Protein AF-Q0JN82-F1 (afdb_monomer_lite)

Organism: Oryza sativa subsp. japonica (NCBI:txid39947)

pLDDT: mean 90.37, std 8.45, range [49.41, 96.94]

Radius of gyration: 13.72 Å; chains: 1; bounding box: 28×33×34 Å

Structure (mmCIF, N/CA/C/O backbone):
data_AF-Q0JN82-F1
#
_entry.id   AF-Q0JN82-F1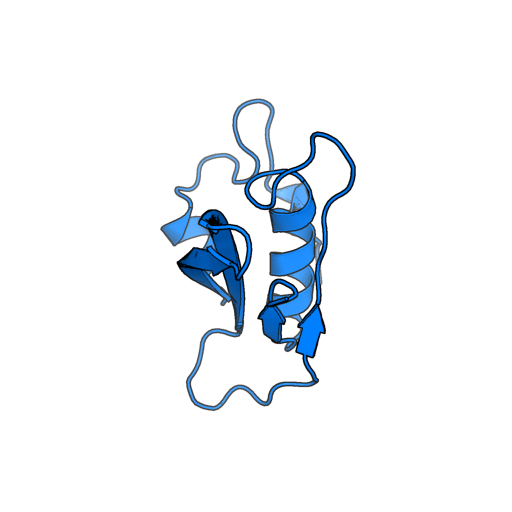
#
loop_
_atom_site.group_PDB
_atom_site.id
_atom_site.type_symbol
_atom_site.label_atom_id
_atom_site.label_alt_id
_atom_site.label_comp_id
_atom_site.label_asym_id
_atom_site.label_entity_id
_atom_site.label_seq_id
_atom_site.pdbx_PDB_ins_code
_atom_site.Cartn_x
_atom_site.Cartn_y
_atom_site.Cartn_z
_atom_site.occupancy
_atom_site.B_iso_or_equiv
_atom_site.auth_seq_id
_atom_site.auth_comp_id
_atom_site.auth_asym_id
_atom_site.auth_atom_id
_atom_site.pdbx_PDB_model_num
ATOM 1 N N . MET A 1 1 ? -20.587 8.603 5.479 1.00 77.31 1 MET A N 1
ATOM 2 C CA . MET A 1 1 ? -19.218 8.542 6.036 1.00 77.31 1 MET A CA 1
ATOM 3 C C . MET A 1 1 ? -18.366 9.568 5.303 1.00 77.31 1 MET A C 1
ATOM 5 O O . MET A 1 1 ? -18.428 9.584 4.082 1.00 77.31 1 MET A O 1
ATOM 9 N N . ALA A 1 2 ? -17.650 10.451 6.007 1.00 90.38 2 ALA A N 1
ATOM 10 C CA . ALA A 1 2 ? -16.875 11.511 5.354 1.00 90.38 2 ALA A CA 1
ATOM 11 C C . ALA A 1 2 ? -15.768 10.932 4.453 1.00 90.38 2 ALA A C 1
ATOM 13 O O . ALA A 1 2 ? -15.150 9.920 4.803 1.00 90.38 2 ALA A O 1
ATOM 14 N N . HIS A 1 3 ? -15.554 11.559 3.293 1.00 93.81 3 HIS A N 1
ATOM 15 C CA . HIS A 1 3 ? -14.476 11.191 2.379 1.00 93.81 3 HIS A CA 1
ATOM 16 C C . HIS A 1 3 ? -13.113 11.584 2.989 1.00 93.81 3 HIS A C 1
ATOM 18 O O . HIS A 1 3 ? -13.018 12.682 3.541 1.00 93.81 3 HIS A O 1
ATOM 24 N N . PRO A 1 4 ? -12.059 10.749 2.872 1.00 95.31 4 PRO A N 1
ATOM 25 C CA . PRO A 1 4 ? -10.750 11.005 3.494 1.00 95.31 4 PRO A CA 1
ATOM 26 C C . PRO A 1 4 ? -10.064 12.313 3.070 1.00 95.31 4 PRO A C 1
ATOM 28 O O . PRO A 1 4 ? -9.234 12.839 3.797 1.00 95.31 4 PRO A O 1
ATOM 31 N N . VAL A 1 5 ? -10.454 12.887 1.925 1.00 93.94 5 VAL A N 1
ATOM 32 C CA . VAL A 1 5 ? -9.967 14.204 1.455 1.00 93.94 5 VAL A CA 1
ATOM 33 C C . VAL A 1 5 ? -10.177 15.337 2.461 1.00 93.94 5 VAL A C 1
ATOM 35 O O . VAL A 1 5 ? -9.454 16.321 2.413 1.00 93.94 5 VAL A O 1
ATOM 38 N N . ALA A 1 6 ? -11.128 15.201 3.391 1.00 94.00 6 ALA A N 1
ATOM 39 C CA . ALA A 1 6 ? -11.340 16.183 4.452 1.00 94.00 6 ALA A CA 1
ATOM 40 C C . ALA A 1 6 ? -10.154 16.300 5.433 1.00 94.00 6 ALA A C 1
ATOM 42 O O . ALA A 1 6 ? -10.098 17.262 6.192 1.00 94.00 6 ALA A O 1
ATOM 43 N N . GLU A 1 7 ? -9.238 15.328 5.441 1.00 93.94 7 GLU A N 1
ATOM 44 C CA . GLU A 1 7 ? -8.032 15.325 6.279 1.00 93.94 7 GLU A CA 1
ATOM 45 C C . GLU A 1 7 ? -6.785 15.811 5.527 1.00 93.94 7 GLU A C 1
ATOM 47 O O . GLU A 1 7 ? -5.735 15.973 6.146 1.00 93.94 7 GLU A O 1
ATOM 52 N N . ALA A 1 8 ? -6.892 16.052 4.216 1.00 94.06 8 ALA A N 1
ATOM 53 C CA . ALA A 1 8 ? -5.798 16.583 3.417 1.00 94.06 8 ALA A CA 1
ATOM 54 C C . ALA A 1 8 ? -5.535 18.060 3.745 1.00 94.06 8 ALA A C 1
ATOM 56 O O . ALA A 1 8 ? -6.456 18.825 4.041 1.00 94.06 8 ALA A O 1
ATOM 57 N N . ASP A 1 9 ? -4.273 18.464 3.640 1.00 94.31 9 ASP A N 1
ATOM 58 C CA . ASP A 1 9 ? -3.835 19.854 3.752 1.00 94.31 9 ASP A CA 1
ATOM 59 C C . ASP A 1 9 ? -2.943 20.240 2.560 1.00 94.31 9 ASP A C 1
ATOM 61 O O . ASP A 1 9 ? -2.793 19.484 1.598 1.00 94.31 9 ASP A O 1
ATOM 65 N N . GLU A 1 10 ? -2.360 21.438 2.588 1.00 93.19 10 GLU A N 1
ATOM 66 C CA . GLU A 1 10 ? -1.510 21.937 1.506 1.00 93.19 10 GLU A CA 1
ATOM 67 C C . GLU A 1 10 ? -0.193 21.163 1.324 1.00 93.19 10 GLU A C 1
ATOM 69 O O . GLU A 1 10 ? 0.510 21.372 0.334 1.00 93.19 10 GLU A O 1
ATOM 74 N N . LYS A 1 11 ? 0.167 20.289 2.272 1.00 92.56 11 LYS A N 1
ATOM 75 C CA . LYS A 1 11 ? 1.440 19.556 2.291 1.00 92.56 11 LYS A CA 1
ATOM 76 C C . LYS A 1 11 ? 1.267 18.072 2.018 1.00 92.56 11 LYS A C 1
ATOM 78 O O . LYS A 1 11 ? 2.205 17.442 1.532 1.00 92.56 11 LYS A O 1
ATOM 83 N N . SER A 1 12 ? 0.119 17.501 2.371 1.00 93.25 12 SER A N 1
ATOM 84 C CA . SER A 1 12 ? -0.069 16.056 2.384 1.00 93.25 12 SER A CA 1
ATOM 85 C C . SER A 1 12 ? -1.528 15.654 2.150 1.00 93.25 12 SER A C 1
ATOM 87 O O . SER A 1 12 ? -2.430 16.208 2.785 1.00 93.25 12 SER A O 1
ATOM 89 N N . PRO A 1 13 ? -1.789 14.604 1.340 1.00 92.94 13 PRO A N 1
ATOM 90 C CA . PRO A 1 13 ? -3.122 14.007 1.239 1.00 92.94 13 PRO A CA 1
ATOM 91 C C . PRO A 1 13 ? -3.596 13.377 2.562 1.00 92.94 13 PRO A C 1
ATOM 93 O O . PRO A 1 13 ? -4.782 13.097 2.711 1.00 92.94 13 PRO A O 1
ATOM 96 N N . PHE A 1 14 ? -2.683 13.158 3.513 1.00 95.19 14 PHE A N 1
ATOM 97 C CA . PHE A 1 14 ? -2.950 12.604 4.843 1.00 95.19 14 PHE A CA 1
ATOM 98 C C . PHE A 1 14 ? -2.947 13.669 5.950 1.00 95.19 14 PHE A C 1
ATOM 100 O O . PHE A 1 14 ? -3.002 13.339 7.139 1.00 95.19 14 PHE A O 1
ATOM 107 N N . GLY A 1 15 ? -2.792 14.941 5.575 1.00 94.88 15 GLY A N 1
ATOM 108 C CA . GLY A 1 15 ? -2.559 16.031 6.509 1.00 94.88 15 GLY A CA 1
ATOM 109 C C . GLY A 1 15 ? -1.312 15.781 7.357 1.00 94.88 15 GLY A C 1
ATOM 110 O O . GLY A 1 15 ? -0.223 15.510 6.848 1.00 94.88 15 GLY A O 1
ATOM 111 N N . ARG A 1 16 ? -1.478 15.809 8.681 1.00 95.75 16 ARG A N 1
ATOM 112 C CA . ARG A 1 16 ? -0.378 15.633 9.648 1.00 95.75 16 ARG A CA 1
ATOM 113 C C . ARG A 1 16 ? -0.049 14.179 9.994 1.00 95.75 16 ARG A C 1
ATOM 115 O O . ARG A 1 16 ? 0.862 13.962 10.787 1.00 95.75 16 ARG A O 1
ATOM 122 N N . LEU A 1 17 ? -0.798 13.211 9.469 1.00 96.00 17 LEU A N 1
ATOM 123 C CA . LEU A 1 17 ? -0.585 11.794 9.756 1.00 96.00 17 LEU A CA 1
ATOM 124 C C . LEU A 1 17 ? 0.469 11.197 8.824 1.00 96.00 17 LEU A C 1
ATOM 126 O O . LEU A 1 17 ? 0.572 11.561 7.650 1.00 96.00 17 LEU A O 1
ATOM 130 N N . THR A 1 18 ? 1.212 10.217 9.327 1.00 95.31 18 THR A N 1
ATOM 131 C CA . THR A 1 18 ? 1.936 9.282 8.464 1.00 95.31 18 THR A CA 1
ATOM 132 C C . THR A 1 18 ? 0.945 8.427 7.669 1.00 95.31 18 THR A C 1
ATOM 134 O O . THR A 1 18 ? -0.220 8.279 8.044 1.00 95.31 18 THR A O 1
ATOM 137 N N . ALA A 1 19 ? 1.398 7.819 6.570 1.00 93.81 19 ALA A N 1
ATOM 138 C CA . ALA A 1 19 ? 0.545 6.936 5.774 1.00 93.81 19 ALA A CA 1
ATOM 139 C C . ALA A 1 19 ? -0.024 5.771 6.610 1.00 93.81 19 ALA A C 1
ATOM 141 O O . ALA A 1 19 ? -1.195 5.428 6.473 1.00 93.81 19 ALA A O 1
ATOM 142 N N . GLU A 1 20 ? 0.787 5.189 7.499 1.00 95.12 20 GLU A N 1
ATOM 143 C CA . GLU A 1 20 ? 0.366 4.105 8.392 1.00 95.12 20 GLU A CA 1
ATOM 144 C C . GLU A 1 20 ? -0.733 4.561 9.360 1.00 95.12 20 GLU A C 1
ATOM 146 O O . GLU A 1 20 ? -1.789 3.931 9.424 1.00 95.12 20 GLU A O 1
ATOM 151 N N . GLU A 1 21 ? -0.535 5.693 10.043 1.00 96.88 21 GLU A N 1
ATOM 152 C CA . GLU A 1 21 ? -1.540 6.268 10.946 1.00 96.88 21 GLU A CA 1
ATOM 153 C C . GLU A 1 21 ? -2.833 6.625 10.206 1.00 96.88 21 GLU A C 1
ATOM 155 O O . GLU A 1 21 ? -3.928 6.387 10.716 1.00 96.88 21 GLU A O 1
ATOM 160 N N . PHE A 1 22 ? -2.719 7.162 8.991 1.00 96.94 22 PHE A N 1
ATOM 161 C CA . PHE A 1 22 ? -3.858 7.509 8.150 1.00 96.94 22 PHE A CA 1
ATOM 162 C C . PHE A 1 22 ? -4.683 6.274 7.770 1.00 96.94 22 PHE A C 1
ATOM 164 O O . PHE A 1 22 ? -5.900 6.242 7.966 1.00 96.94 22 PHE A O 1
ATOM 171 N N . TYR A 1 23 ? -4.033 5.220 7.272 1.00 96.19 23 TYR A N 1
ATOM 172 C CA . TYR A 1 23 ? -4.717 3.977 6.918 1.00 96.19 23 TYR A CA 1
ATOM 173 C C . TYR A 1 23 ? -5.338 3.297 8.144 1.00 96.19 23 TYR A C 1
ATOM 175 O O . TYR A 1 23 ? -6.506 2.902 8.090 1.00 96.19 23 TYR A O 1
ATOM 183 N N . ALA A 1 24 ? -4.617 3.250 9.269 1.00 96.00 24 ALA A N 1
ATOM 184 C CA . ALA A 1 24 ? -5.125 2.711 10.527 1.00 96.00 24 ALA A CA 1
ATOM 185 C C . ALA A 1 24 ? -6.355 3.487 11.029 1.00 96.00 24 ALA A C 1
ATOM 187 O O . ALA A 1 24 ? -7.371 2.874 11.362 1.00 96.00 24 ALA A O 1
ATOM 188 N N . ARG A 1 25 ? -6.322 4.829 11.002 1.00 95.69 25 ARG A N 1
ATOM 189 C CA . ARG A 1 25 ? -7.469 5.690 11.353 1.00 95.69 25 ARG A CA 1
ATOM 190 C C . ARG A 1 25 ? -8.694 5.396 10.488 1.00 95.69 25 ARG A C 1
ATOM 192 O O . ARG A 1 25 ? -9.826 5.463 10.969 1.00 95.69 25 ARG A O 1
ATOM 199 N N . HIS A 1 26 ? -8.485 5.085 9.214 1.00 95.62 26 HIS A N 1
ATOM 200 C CA . HIS A 1 26 ? -9.560 4.747 8.291 1.00 95.62 26 HIS A CA 1
ATOM 201 C C . HIS A 1 26 ? -9.985 3.278 8.334 1.00 95.62 26 HIS A C 1
ATOM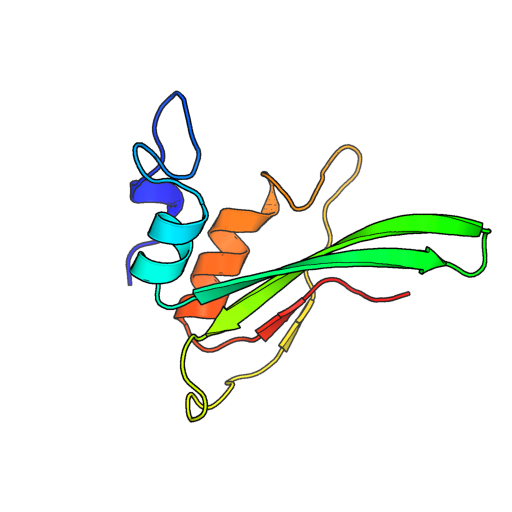 203 O O . HIS A 1 26 ? -10.900 2.922 7.599 1.00 95.62 26 HIS A O 1
ATOM 209 N N . GLY A 1 27 ? -9.385 2.442 9.187 1.00 95.31 27 GLY A N 1
ATOM 210 C CA . GLY A 1 27 ? -9.688 1.013 9.225 1.00 95.31 27 GLY A CA 1
ATOM 211 C C . GLY A 1 27 ? -9.382 0.340 7.888 1.00 95.31 27 GLY A C 1
ATOM 212 O O . GLY A 1 27 ? -10.160 -0.486 7.420 1.00 95.31 27 GLY A O 1
ATOM 213 N N . VAL A 1 28 ? -8.286 0.738 7.243 1.00 95.56 28 VAL A N 1
ATOM 214 C CA . VAL A 1 28 ? -7.847 0.225 5.944 1.00 95.56 28 VAL A CA 1
ATOM 215 C C . VAL A 1 28 ? -6.439 -0.335 6.082 1.00 95.56 28 VAL A C 1
ATOM 217 O O . VAL A 1 28 ? -5.583 0.257 6.729 1.00 95.56 28 VAL A O 1
ATOM 220 N N . VAL A 1 29 ? -6.176 -1.465 5.433 1.00 95.19 29 VAL A N 1
ATOM 221 C CA . VAL A 1 29 ? -4.824 -1.993 5.246 1.00 95.19 29 VAL A CA 1
ATOM 222 C C . VAL A 1 29 ? -4.385 -1.680 3.824 1.00 95.19 29 VAL A C 1
ATOM 224 O O . VAL A 1 29 ? -5.006 -2.123 2.853 1.00 95.19 29 VAL A O 1
ATOM 227 N N . ASN A 1 30 ? -3.300 -0.918 3.698 1.00 94.62 30 ASN A N 1
ATOM 228 C CA . ASN A 1 30 ? -2.636 -0.680 2.425 1.00 94.62 30 ASN A CA 1
ATOM 229 C C . ASN A 1 30 ? -1.456 -1.635 2.248 1.00 94.62 30 ASN A C 1
ATOM 231 O O . ASN A 1 30 ? -0.762 -1.985 3.197 1.00 94.62 30 ASN A O 1
ATOM 235 N N . SER A 1 31 ? -1.206 -2.045 1.011 1.00 94.06 31 SER A N 1
ATOM 236 C CA . SER A 1 31 ? 0.062 -2.677 0.646 1.00 94.06 31 SER A CA 1
ATOM 237 C C . SER A 1 31 ? 0.405 -2.359 -0.796 1.00 94.06 31 SER A C 1
ATOM 239 O O . SER A 1 31 ? -0.482 -2.156 -1.628 1.00 94.06 31 SER A O 1
ATOM 241 N N . SER A 1 32 ? 1.699 -2.328 -1.086 1.00 92.44 32 SER A N 1
ATOM 242 C CA . SER A 1 32 ? 2.229 -2.176 -2.430 1.00 92.44 32 SER A CA 1
ATOM 243 C C . SER A 1 32 ? 2.970 -3.434 -2.864 1.00 92.44 32 SER A C 1
ATOM 245 O O . SER A 1 32 ? 3.403 -4.252 -2.054 1.00 92.44 32 SER A O 1
ATOM 247 N N . SER A 1 33 ? 3.077 -3.620 -4.170 1.00 92.94 33 SER A N 1
ATOM 248 C CA . SER A 1 33 ? 3.865 -4.687 -4.772 1.00 92.94 33 SER A CA 1
ATOM 249 C C . SER A 1 33 ? 4.313 -4.258 -6.158 1.00 92.94 33 SER A C 1
ATOM 251 O O . SER A 1 33 ? 3.792 -3.296 -6.722 1.00 92.94 33 SER A O 1
ATOM 253 N N . THR A 1 34 ? 5.261 -4.996 -6.713 1.00 91.94 34 THR A N 1
ATOM 254 C CA . THR A 1 34 ? 5.767 -4.763 -8.057 1.00 91.94 34 THR A CA 1
ATOM 255 C C . THR A 1 34 ? 5.814 -6.091 -8.790 1.00 91.94 34 THR A C 1
ATOM 257 O O . THR A 1 34 ? 6.278 -7.082 -8.228 1.00 91.94 34 THR A O 1
ATOM 260 N N . PHE A 1 35 ? 5.374 -6.117 -10.042 1.00 92.31 35 PHE A N 1
ATOM 261 C CA . PHE A 1 35 ? 5.452 -7.297 -10.903 1.00 92.31 35 PHE A CA 1
ATOM 262 C C . PHE A 1 35 ? 6.030 -6.933 -12.271 1.00 92.31 35 PHE A C 1
ATOM 264 O O . PHE A 1 35 ? 6.210 -5.757 -12.582 1.00 92.31 35 PHE A O 1
ATOM 271 N N . VAL A 1 36 ? 6.380 -7.936 -13.072 1.00 93.38 36 VAL A N 1
ATOM 272 C CA . VAL A 1 36 ? 6.831 -7.749 -14.455 1.00 93.38 36 VAL A CA 1
ATOM 273 C C . VAL A 1 36 ? 5.743 -8.294 -15.367 1.00 93.38 36 VAL A C 1
ATOM 275 O O . VAL A 1 36 ? 5.347 -9.446 -15.212 1.00 93.38 36 VAL A O 1
ATOM 278 N N . ASN A 1 37 ? 5.232 -7.467 -16.278 1.00 92.44 37 ASN A N 1
ATOM 279 C CA . ASN A 1 37 ? 4.210 -7.900 -17.230 1.00 92.44 37 ASN A CA 1
ATOM 280 C C . ASN A 1 37 ? 4.838 -8.681 -18.408 1.00 92.44 37 ASN A C 1
ATOM 282 O O . ASN A 1 37 ? 6.062 -8.669 -18.571 1.00 92.44 37 ASN A O 1
ATOM 286 N N . PRO A 1 38 ? 4.039 -9.316 -19.286 1.00 95.50 38 PRO A N 1
ATOM 287 C CA . PRO A 1 38 ? 4.559 -10.086 -20.424 1.00 95.50 38 PRO A CA 1
ATOM 288 C C . PRO A 1 38 ? 5.432 -9.299 -21.420 1.00 95.50 38 PRO A C 1
ATOM 290 O O . PRO A 1 38 ? 6.143 -9.901 -22.218 1.00 95.50 38 PRO A O 1
ATOM 293 N N . ARG A 1 39 ? 5.415 -7.958 -21.377 1.00 95.12 39 ARG A N 1
ATOM 294 C CA . ARG A 1 39 ? 6.279 -7.081 -22.192 1.00 95.12 39 ARG A CA 1
ATOM 295 C C . ARG A 1 39 ? 7.615 -6.755 -21.512 1.00 95.12 39 ARG A C 1
ATOM 297 O O . ARG A 1 39 ? 8.359 -5.918 -22.011 1.00 95.12 39 ARG A O 1
ATOM 304 N N . GLY A 1 40 ? 7.903 -7.359 -20.358 1.00 95.56 40 GLY A N 1
ATOM 305 C CA . GLY A 1 40 ? 9.111 -7.095 -19.577 1.00 95.56 40 GLY A CA 1
ATOM 306 C C . GLY A 1 40 ? 9.076 -5.778 -18.794 1.00 95.56 40 GLY A C 1
ATOM 307 O O . GLY A 1 40 ? 10.094 -5.380 -18.230 1.00 95.56 40 GLY A O 1
ATOM 308 N N . LEU A 1 41 ? 7.928 -5.093 -18.729 1.00 93.56 41 LEU A N 1
ATOM 309 C CA . LEU A 1 41 ? 7.805 -3.832 -17.999 1.00 93.56 41 LEU A CA 1
ATOM 310 C C . LEU A 1 41 ? 7.539 -4.101 -16.520 1.00 93.56 41 LEU A C 1
ATOM 312 O O . LEU A 1 41 ? 6.638 -4.863 -16.168 1.00 93.56 41 LEU A O 1
ATOM 316 N N . ARG A 1 42 ? 8.305 -3.435 -15.654 1.00 92.75 42 ARG A N 1
ATOM 317 C CA . ARG A 1 42 ? 8.117 -3.463 -14.205 1.00 92.75 42 ARG A CA 1
ATOM 318 C C . ARG A 1 42 ? 6.970 -2.530 -13.816 1.00 92.75 42 ARG A C 1
ATOM 320 O O . ARG A 1 42 ? 7.092 -1.319 -13.967 1.00 92.75 42 ARG A O 1
ATOM 327 N N . ILE A 1 43 ? 5.884 -3.093 -13.300 1.00 90.00 43 ILE A N 1
ATOM 328 C CA . ILE A 1 43 ? 4.667 -2.378 -12.919 1.00 90.00 43 ILE A CA 1
ATOM 329 C C . ILE A 1 43 ? 4.563 -2.333 -11.397 1.00 90.00 43 ILE A C 1
ATOM 331 O O . ILE A 1 43 ? 4.527 -3.375 -10.740 1.00 90.00 43 ILE A O 1
ATOM 335 N N . PHE A 1 44 ? 4.523 -1.122 -10.846 1.00 90.38 44 PHE A N 1
ATOM 336 C CA . PHE A 1 44 ? 4.184 -0.878 -9.448 1.00 90.38 44 PHE A CA 1
ATOM 337 C C . PHE A 1 44 ? 2.668 -0.908 -9.264 1.00 90.38 44 PHE A C 1
ATOM 339 O O . PHE A 1 44 ? 1.922 -0.444 -10.123 1.00 90.38 44 PHE A O 1
ATOM 346 N N . THR A 1 45 ? 2.211 -1.422 -8.127 1.00 91.12 45 THR A N 1
ATOM 347 C CA . THR A 1 45 ? 0.797 -1.414 -7.788 1.00 91.12 45 THR A CA 1
ATOM 348 C C . THR A 1 45 ? 0.535 -1.333 -6.289 1.00 91.12 45 THR A C 1
ATOM 350 O O . THR A 1 45 ? 1.345 -1.776 -5.478 1.00 91.12 45 THR A O 1
ATOM 353 N N . GLN A 1 46 ? -0.650 -0.841 -5.921 1.00 93.12 46 GLN A N 1
ATOM 354 C CA . GLN A 1 46 ? -1.138 -0.744 -4.548 1.00 93.12 46 GLN A CA 1
ATOM 355 C C . GLN A 1 46 ? -2.541 -1.330 -4.406 1.00 93.12 46 GLN A C 1
ATOM 357 O O . GLN A 1 46 ? -3.327 -1.285 -5.345 1.00 93.12 46 GLN A O 1
ATOM 362 N N . ARG A 1 47 ? -2.857 -1.854 -3.223 1.00 94.25 47 ARG A N 1
ATOM 363 C CA . ARG A 1 47 ? -4.201 -2.308 -2.849 1.00 94.25 47 ARG A CA 1
ATOM 364 C C . ARG A 1 47 ? -4.626 -1.723 -1.509 1.00 94.25 47 ARG A C 1
ATOM 366 O O . ARG A 1 47 ? -3.778 -1.481 -0.647 1.00 94.25 47 ARG A O 1
ATOM 373 N N . TRP A 1 48 ? -5.931 -1.559 -1.331 1.00 95.19 48 TRP A N 1
ATOM 374 C CA . TRP A 1 48 ? -6.565 -1.098 -0.098 1.00 95.19 48 TRP A CA 1
ATOM 375 C C . TRP A 1 48 ? -7.723 -2.029 0.240 1.00 95.19 48 TRP A C 1
ATOM 377 O O . TRP A 1 48 ? -8.612 -2.247 -0.581 1.00 95.19 48 TRP A O 1
ATOM 387 N N . VAL A 1 49 ? -7.703 -2.595 1.441 1.00 95.44 49 VAL A N 1
ATOM 388 C CA . VAL A 1 49 ? -8.738 -3.520 1.923 1.00 95.44 49 VAL A CA 1
ATOM 389 C C . VAL A 1 49 ? -9.214 -3.095 3.314 1.00 95.44 49 VAL A C 1
ATOM 391 O O . VAL A 1 49 ? -8.426 -2.480 4.037 1.00 95.44 49 VAL A O 1
ATOM 394 N N . PRO A 1 50 ? -10.464 -3.397 3.709 1.00 95.50 50 PRO A N 1
ATOM 395 C CA . PRO A 1 50 ? -10.918 -3.171 5.078 1.00 95.50 50 PRO A CA 1
ATOM 396 C C . PRO A 1 50 ? -9.999 -3.876 6.086 1.00 95.50 50 PRO A C 1
ATOM 398 O O . PRO A 1 50 ? -9.547 -4.997 5.848 1.00 95.50 50 PRO A O 1
ATOM 401 N N . ALA A 1 51 ? -9.709 -3.223 7.207 1.00 93.81 51 ALA A N 1
ATOM 402 C CA . ALA A 1 51 ? -8.998 -3.834 8.320 1.00 93.81 51 ALA A CA 1
ATOM 403 C C . ALA A 1 51 ? -9.938 -4.765 9.105 1.00 93.81 51 ALA A C 1
ATOM 405 O O . ALA A 1 51 ? -11.085 -4.413 9.379 1.00 93.81 51 ALA A O 1
ATOM 406 N N . GLY A 1 52 ? -9.429 -5.935 9.499 1.00 85.94 52 GLY A N 1
ATOM 407 C CA . GLY A 1 52 ? -10.174 -6.962 10.235 1.00 85.94 52 GLY A CA 1
ATOM 408 C C . GLY A 1 52 ? -10.329 -8.251 9.428 1.00 85.94 52 GLY A C 1
ATOM 409 O O . GLY A 1 52 ? -10.703 -8.221 8.261 1.00 85.94 52 GLY A O 1
ATOM 410 N N . VAL A 1 53 ? -10.026 -9.390 10.057 1.00 68.12 53 VAL A N 1
ATOM 411 C CA . VAL A 1 53 ? -10.044 -10.718 9.410 1.00 68.12 53 VAL A CA 1
ATOM 412 C C . VAL A 1 53 ? -11.467 -11.142 9.017 1.00 68.12 53 VAL A C 1
ATOM 414 O O . VAL A 1 53 ? -11.642 -11.843 8.026 1.00 68.12 53 VAL A O 1
ATOM 417 N N . ASP A 1 54 ? -12.474 -10.639 9.737 1.00 76.25 54 ASP A N 1
ATOM 418 C CA . ASP A 1 54 ? -13.883 -11.019 9.581 1.00 76.25 54 ASP A CA 1
ATOM 419 C C . ASP A 1 54 ? -14.743 -9.941 8.903 1.00 76.25 54 ASP A C 1
ATOM 421 O O . ASP A 1 54 ? -15.970 -10.038 8.897 1.00 76.25 54 ASP A O 1
ATOM 425 N N . ALA A 1 55 ? -14.137 -8.884 8.351 1.00 75.50 55 ALA A N 1
ATOM 426 C CA . ALA A 1 55 ? -14.892 -7.849 7.654 1.00 75.50 55 ALA A CA 1
ATOM 427 C C . ALA A 1 55 ? -15.443 -8.419 6.328 1.00 75.50 55 ALA A C 1
ATOM 429 O O . ALA A 1 55 ? -14.650 -8.731 5.433 1.00 75.50 55 ALA A O 1
ATOM 430 N N . PRO A 1 56 ? -16.774 -8.568 6.157 1.00 83.56 56 PRO A N 1
ATOM 431 C CA . PRO A 1 56 ? -17.324 -9.091 4.915 1.00 83.56 56 PRO A CA 1
ATOM 432 C C . PRO A 1 56 ? -17.001 -8.130 3.768 1.00 83.56 56 PRO A C 1
ATOM 434 O O . PRO A 1 56 ? -17.328 -6.943 3.823 1.00 83.56 56 PRO A O 1
ATOM 437 N N . LEU A 1 57 ? -16.364 -8.647 2.716 1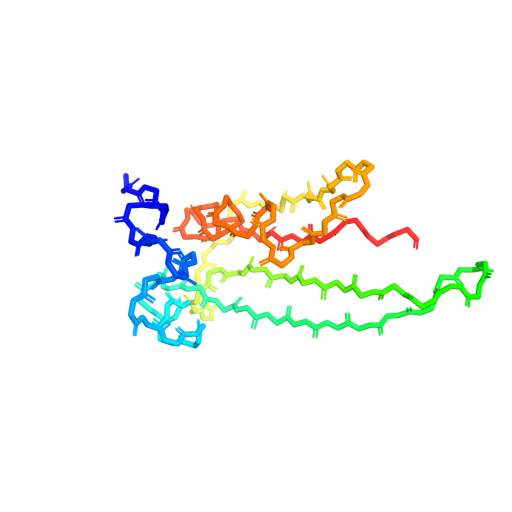.00 92.94 57 LEU A N 1
ATOM 438 C CA . LEU A 1 57 ? -16.114 -7.872 1.506 1.00 92.94 57 LEU A CA 1
ATOM 439 C C . LEU A 1 57 ? -17.411 -7.747 0.705 1.00 92.94 57 LEU A C 1
ATOM 441 O O . LEU A 1 57 ? -17.983 -8.749 0.282 1.00 92.94 57 LEU A O 1
ATOM 445 N N . LEU A 1 58 ? -17.844 -6.514 0.447 1.00 94.94 58 LEU A N 1
ATOM 446 C CA . LEU A 1 58 ? -19.025 -6.227 -0.377 1.00 94.94 58 LEU A CA 1
ATOM 447 C C . LEU A 1 58 ? -18.780 -6.493 -1.870 1.00 94.94 58 LEU A C 1
ATOM 449 O O . LEU A 1 58 ? -19.720 -6.640 -2.647 1.00 94.94 58 LEU A O 1
ATOM 453 N N . GLY A 1 59 ? -17.513 -6.534 -2.277 1.00 94.69 59 GLY A N 1
ATOM 454 C CA . GLY A 1 59 ? -17.084 -6.763 -3.649 1.00 94.69 59 GLY A CA 1
ATOM 455 C C . GLY A 1 59 ? -15.650 -6.298 -3.875 1.00 94.69 59 GLY A C 1
ATOM 456 O O . GLY A 1 59 ? -14.983 -5.806 -2.960 1.00 94.69 59 GLY A O 1
ATOM 457 N N . ALA A 1 60 ? -15.181 -6.439 -5.113 1.00 94.50 60 ALA A N 1
ATOM 458 C CA . ALA A 1 60 ? -13.887 -5.931 -5.550 1.00 94.50 60 ALA A CA 1
ATOM 459 C C . ALA A 1 60 ? -14.071 -4.749 -6.508 1.00 94.50 60 ALA A C 1
ATOM 461 O O . ALA A 1 60 ? -14.949 -4.773 -7.368 1.00 94.50 60 ALA A O 1
ATOM 462 N N . ILE A 1 61 ? -13.222 -3.732 -6.372 1.00 95.56 61 ILE A N 1
ATOM 463 C CA . ILE A 1 61 ? -13.163 -2.580 -7.272 1.00 95.56 61 ILE A CA 1
ATOM 464 C C . ILE A 1 61 ? -11.778 -2.547 -7.905 1.00 95.56 61 ILE A C 1
ATOM 466 O O . ILE A 1 61 ? -10.765 -2.491 -7.208 1.00 95.56 61 ILE A O 1
ATOM 470 N N . ALA A 1 62 ? -11.755 -2.567 -9.233 1.00 93.19 62 ALA A N 1
ATOM 471 C CA . ALA A 1 62 ? -10.557 -2.340 -10.01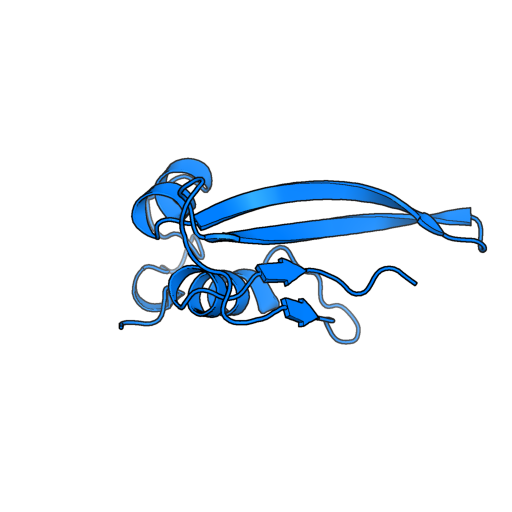6 1.00 93.19 62 ALA A CA 1
ATOM 472 C C . ALA A 1 62 ? -10.391 -0.839 -10.286 1.00 93.19 62 ALA A C 1
ATOM 474 O O . ALA A 1 62 ? -11.287 -0.214 -10.853 1.00 93.19 62 ALA A O 1
ATOM 475 N N . VAL A 1 63 ? -9.255 -0.265 -9.894 1.00 90.75 63 VAL A N 1
ATOM 476 C CA . VAL A 1 63 ? -8.918 1.136 -10.180 1.00 90.75 63 VAL A CA 1
ATOM 477 C C . VAL A 1 63 ? -7.769 1.221 -11.175 1.00 90.75 63 VAL A C 1
ATOM 479 O O . VAL A 1 63 ? -6.758 0.530 -11.046 1.00 90.75 63 VAL A O 1
ATOM 482 N N . VAL A 1 64 ? -7.929 2.093 -12.166 1.00 89.06 64 VAL A N 1
ATOM 483 C CA . VAL A 1 64 ? -6.934 2.377 -13.202 1.00 89.06 64 VAL A CA 1
ATOM 484 C C . VAL A 1 64 ? -6.813 3.888 -13.317 1.00 89.06 64 VAL A C 1
ATOM 486 O O . VAL A 1 64 ? -7.820 4.595 -13.324 1.00 89.06 64 VAL A O 1
ATOM 489 N N . HIS A 1 65 ? -5.585 4.393 -13.368 1.00 88.19 65 HIS A N 1
ATOM 490 C CA . HIS A 1 65 ? -5.334 5.815 -13.573 1.00 88.19 65 HIS A CA 1
ATOM 491 C C . HIS A 1 65 ? -5.250 6.146 -15.070 1.00 88.19 65 HIS A C 1
ATOM 493 O O . HIS A 1 65 ? -5.015 5.281 -15.912 1.00 88.19 65 HIS A O 1
ATOM 499 N N . GLY A 1 66 ? -5.416 7.425 -15.402 1.00 85.38 66 GLY A N 1
ATOM 500 C CA . GLY A 1 66 ? -5.251 7.917 -16.768 1.00 85.38 66 GLY A CA 1
ATOM 501 C C . GLY A 1 66 ? -3.788 8.118 -17.172 1.00 85.38 66 GLY A C 1
ATOM 502 O O . GLY A 1 66 ? -2.851 7.800 -16.433 1.00 85.38 66 GLY A O 1
ATOM 503 N N . PHE A 1 67 ? -3.599 8.702 -18.356 1.00 84.50 67 PHE A N 1
ATOM 504 C CA . PHE A 1 67 ? -2.295 9.152 -18.843 1.00 84.50 67 PHE A CA 1
ATOM 505 C C . PHE A 1 67 ? -1.627 10.087 -17.822 1.00 84.50 67 PHE A C 1
ATOM 507 O O . PHE A 1 67 ? -2.292 10.944 -17.246 1.00 84.50 67 PHE A O 1
ATOM 514 N N . THR A 1 68 ? -0.324 9.913 -17.579 1.00 83.56 68 THR A N 1
ATOM 515 C CA . THR A 1 68 ? 0.481 10.615 -16.544 1.00 83.56 68 THR A CA 1
ATOM 516 C C . THR A 1 68 ? 0.034 10.452 -15.085 1.00 83.56 68 THR A C 1
ATOM 518 O O . THR A 1 68 ? 0.654 11.028 -14.195 1.00 83.56 68 THR A O 1
ATOM 521 N N . GLY A 1 69 ? -1.011 9.668 -14.813 1.00 81.12 69 GLY A N 1
ATOM 522 C CA . GLY A 1 69 ? -1.439 9.366 -13.451 1.00 81.12 69 GLY A CA 1
ATOM 523 C C . GLY A 1 69 ? -0.600 8.267 -12.804 1.00 81.12 69 GLY A C 1
ATOM 524 O O . GLY A 1 69 ? 0.080 7.503 -13.483 1.00 81.12 69 GLY A O 1
ATOM 525 N N . GLU A 1 70 ? -0.699 8.166 -11.483 1.00 79.50 70 GLU A N 1
ATOM 526 C CA . GLU A 1 70 ? -0.246 7.002 -10.722 1.00 79.50 70 GLU A CA 1
ATOM 527 C C . GLU A 1 70 ? -1.132 6.786 -9.486 1.00 79.50 70 GLU A C 1
ATOM 529 O O . GLU A 1 70 ? -1.912 7.657 -9.082 1.00 79.50 70 GLU A O 1
ATOM 534 N N . SER A 1 71 ? -1.037 5.599 -8.882 1.00 75.81 71 SER A N 1
ATOM 535 C CA . SER A 1 71 ? -1.925 5.189 -7.790 1.00 75.81 71 SER A CA 1
ATOM 536 C C . SER A 1 71 ? -1.669 5.898 -6.457 1.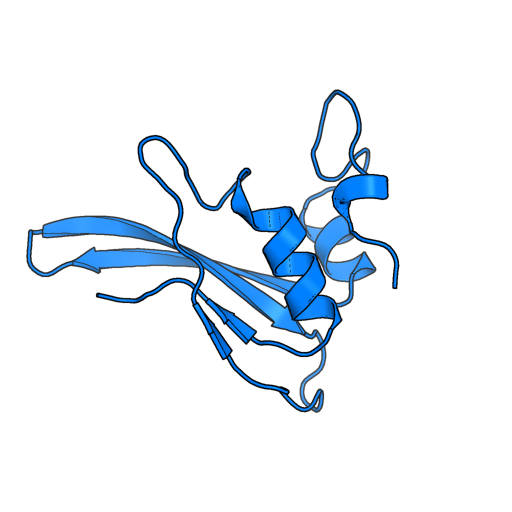00 75.81 71 SER A C 1
ATOM 538 O O . SER A 1 71 ? -2.561 5.928 -5.611 1.00 75.81 71 SER A O 1
ATOM 540 N N . SER A 1 72 ? -0.471 6.457 -6.272 1.00 75.12 72 SER A N 1
ATOM 541 C CA . SER A 1 72 ? 0.023 7.021 -5.010 1.00 75.12 72 SER A CA 1
ATOM 542 C C . SER A 1 72 ? -0.667 8.324 -4.601 1.00 75.12 72 SER A C 1
ATOM 544 O O . SER A 1 72 ? -0.708 8.620 -3.412 1.00 75.12 72 SER A O 1
ATOM 546 N N . TRP A 1 73 ? -1.226 9.079 -5.552 1.00 77.00 73 TRP A N 1
ATOM 547 C CA . TRP A 1 73 ? -1.851 10.377 -5.278 1.00 77.00 73 TRP A CA 1
ATOM 548 C C . TRP A 1 73 ? -3.211 10.555 -5.960 1.00 77.00 73 TRP A C 1
ATOM 550 O O . TRP A 1 73 ? -4.101 11.170 -5.379 1.00 77.00 73 TRP A O 1
ATOM 560 N N . MET A 1 74 ? -3.416 9.999 -7.161 1.00 81.75 74 MET A N 1
ATOM 561 C CA . MET A 1 74 ? -4.613 10.304 -7.956 1.00 81.75 74 MET A CA 1
ATOM 562 C C . MET A 1 74 ? -5.859 9.557 -7.468 1.00 81.75 74 MET A C 1
ATOM 564 O O . MET A 1 74 ? -6.931 10.143 -7.353 1.00 81.75 74 MET A O 1
ATOM 568 N N . VAL A 1 75 ? -5.732 8.258 -7.181 1.00 89.00 75 VAL A N 1
ATOM 569 C CA . VAL A 1 75 ? -6.871 7.395 -6.802 1.00 89.00 75 VAL A CA 1
ATOM 570 C C . VAL A 1 75 ? -6.865 7.001 -5.328 1.00 89.00 75 VAL A C 1
ATOM 572 O O . VAL A 1 75 ? -7.827 6.405 -4.853 1.00 89.00 75 VAL A O 1
ATOM 575 N N . GLN A 1 76 ? -5.802 7.324 -4.589 1.00 93.06 76 GLN A N 1
ATOM 576 C CA . GLN A 1 76 ? -5.559 6.806 -3.243 1.00 93.06 76 GLN A CA 1
ATOM 577 C C . GLN A 1 76 ? -6.681 7.137 -2.251 1.00 93.06 76 GLN A C 1
ATOM 579 O O . GLN A 1 76 ? -7.198 6.238 -1.593 1.00 93.06 76 GLN A O 1
ATOM 584 N N . LEU A 1 77 ? -7.099 8.401 -2.149 1.00 94.88 77 LEU A N 1
ATOM 585 C CA . LEU A 1 77 ? -8.137 8.800 -1.188 1.00 94.88 77 LEU A CA 1
ATOM 586 C C . LEU A 1 77 ? -9.505 8.201 -1.541 1.00 94.88 77 LEU A C 1
ATOM 588 O O . LEU A 1 77 ? -10.251 7.790 -0.652 1.00 94.88 77 LEU A O 1
ATOM 592 N N . THR A 1 78 ? -9.800 8.080 -2.836 1.00 94.44 78 THR A N 1
ATOM 593 C CA . THR A 1 78 ? -10.991 7.384 -3.336 1.00 94.44 78 THR A CA 1
ATOM 594 C C . THR A 1 78 ? -10.932 5.886 -3.029 1.00 94.44 78 THR A C 1
ATOM 596 O O . THR A 1 78 ? -11.921 5.309 -2.582 1.00 94.44 78 THR A O 1
ATOM 599 N N . ALA A 1 79 ? -9.770 5.251 -3.192 1.00 95.19 79 ALA A N 1
ATOM 600 C CA . ALA A 1 79 ? -9.566 3.850 -2.844 1.00 95.19 79 ALA A CA 1
ATOM 601 C C . ALA A 1 79 ? -9.759 3.607 -1.339 1.00 95.19 79 ALA A C 1
ATOM 603 O O . ALA A 1 79 ? -10.444 2.662 -0.954 1.00 95.19 79 ALA A O 1
ATOM 604 N N . VAL A 1 80 ? -9.244 4.496 -0.485 1.00 95.69 80 VAL A N 1
ATOM 605 C CA . VAL A 1 80 ? -9.479 4.450 0.968 1.00 95.69 80 VAL A CA 1
ATOM 606 C C . VAL A 1 80 ? -10.960 4.628 1.291 1.00 95.69 80 VAL A C 1
ATOM 608 O O . VAL A 1 80 ? -11.477 3.917 2.148 1.00 95.69 80 VAL A O 1
ATOM 611 N N . HIS A 1 81 ? -11.669 5.522 0.595 1.00 96.00 81 HIS A N 1
ATOM 612 C CA . HIS A 1 81 ? -13.105 5.713 0.796 1.00 96.00 81 HIS A CA 1
ATOM 613 C C . HIS A 1 81 ? -13.905 4.429 0.538 1.00 96.00 81 HIS A C 1
ATOM 615 O O . HIS A 1 81 ? -14.722 4.040 1.373 1.00 96.00 81 HIS A O 1
ATOM 621 N N . PHE A 1 82 ? -13.638 3.739 -0.574 1.00 96.06 82 PHE A N 1
ATOM 622 C CA . PHE A 1 82 ? -14.299 2.471 -0.888 1.00 96.06 82 PHE A CA 1
ATOM 623 C C . PHE A 1 82 ? -13.851 1.319 0.017 1.00 96.06 82 PHE A C 1
ATOM 625 O O . PHE A 1 82 ? -14.688 0.519 0.435 1.00 96.06 82 PHE A O 1
ATOM 632 N N . ALA A 1 83 ? -12.568 1.252 0.379 1.00 95.75 83 ALA A N 1
ATOM 633 C CA . ALA A 1 83 ? -12.070 0.249 1.315 1.00 95.75 83 ALA A CA 1
ATOM 634 C C . ALA A 1 83 ? -12.719 0.395 2.694 1.00 95.75 83 ALA A C 1
ATOM 636 O O . ALA A 1 83 ? -13.216 -0.575 3.255 1.00 95.75 83 ALA A O 1
ATOM 637 N N . LYS A 1 84 ? -12.844 1.624 3.194 1.00 94.12 84 LYS A N 1
ATOM 638 C CA . LYS A 1 84 ? -13.570 1.925 4.433 1.00 94.12 84 LYS A CA 1
ATOM 639 C C . LYS A 1 84 ? -15.065 1.572 4.350 1.00 94.12 84 LYS A C 1
ATOM 641 O O . LYS A 1 84 ? -15.688 1.300 5.372 1.00 94.12 84 LYS A O 1
ATOM 646 N N . ALA A 1 85 ? -15.640 1.564 3.147 1.00 94.31 85 ALA A N 1
ATOM 647 C CA . ALA A 1 85 ? -17.020 1.152 2.899 1.00 94.31 85 ALA A CA 1
ATOM 648 C C . ALA A 1 85 ? -17.203 -0.373 2.748 1.00 94.31 85 ALA A C 1
ATOM 650 O O . ALA A 1 85 ? -18.340 -0.812 2.613 1.00 94.31 85 ALA A O 1
ATOM 651 N N . GLY A 1 86 ? -16.130 -1.176 2.781 1.00 94.75 86 GLY A N 1
ATOM 652 C CA . GLY A 1 86 ? -16.204 -2.642 2.723 1.00 94.75 86 GLY A CA 1
ATOM 653 C C . GLY A 1 86 ? -15.777 -3.275 1.393 1.00 94.75 86 GLY A C 1
ATOM 654 O O . GLY A 1 86 ? -15.950 -4.478 1.216 1.00 94.75 86 GLY A O 1
ATOM 655 N N . PHE A 1 87 ? -15.227 -2.511 0.445 1.00 96.12 87 PHE A N 1
ATOM 656 C CA . PHE A 1 87 ? -14.761 -3.051 -0.840 1.00 96.12 87 PHE A CA 1
ATOM 657 C C . PHE A 1 87 ? -13.263 -3.366 -0.829 1.00 96.12 87 PHE A C 1
ATOM 659 O O . PHE A 1 87 ? -12.460 -2.623 -0.273 1.00 96.12 87 PHE A O 1
ATOM 666 N N . ALA A 1 88 ? -12.850 -4.429 -1.516 1.00 95.19 88 ALA A N 1
ATOM 667 C CA . ALA A 1 88 ? -11.438 -4.653 -1.809 1.00 95.19 88 ALA A CA 1
ATOM 668 C C . ALA A 1 88 ? -11.036 -3.846 -3.050 1.00 95.19 88 ALA A C 1
ATOM 670 O O . ALA A 1 88 ? -11.444 -4.176 -4.165 1.00 95.19 88 ALA A O 1
ATOM 671 N N . VAL A 1 89 ? -10.227 -2.801 -2.877 1.00 95.56 89 VAL A N 1
ATOM 672 C CA . VAL A 1 89 ? -9.777 -1.947 -3.981 1.00 95.56 89 VAL A CA 1
ATOM 673 C C . VAL A 1 89 ? -8.399 -2.392 -4.449 1.00 95.56 89 VAL A C 1
ATOM 675 O O . VAL A 1 89 ? -7.428 -2.367 -3.690 1.00 95.56 89 VAL A O 1
ATOM 678 N N . ASN A 1 90 ? -8.315 -2.807 -5.707 1.00 90.12 90 ASN A N 1
ATOM 679 C CA . ASN A 1 90 ? -7.126 -3.390 -6.313 1.00 90.12 90 ASN A CA 1
ATOM 680 C C . ASN A 1 90 ? -6.833 -2.734 -7.670 1.00 90.12 90 ASN A C 1
ATOM 682 O O . ASN A 1 90 ? -7.738 -2.183 -8.299 1.00 90.12 90 ASN A O 1
ATOM 686 N N . PRO A 1 91 ? -5.588 -2.814 -8.161 1.00 76.25 91 PRO A N 1
ATOM 687 C CA . PRO A 1 91 ? -5.316 -2.555 -9.570 1.00 76.25 91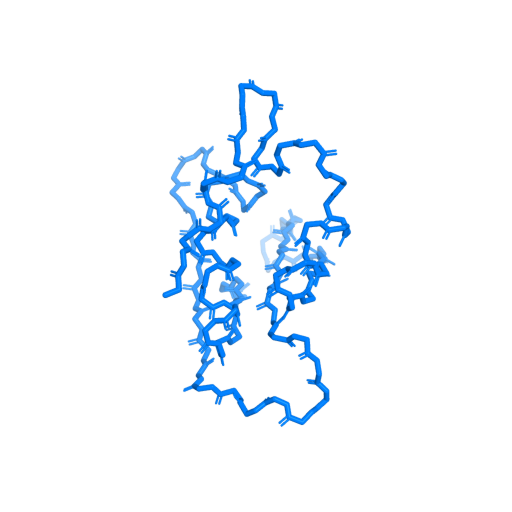 PRO A CA 1
ATOM 688 C C . PRO A 1 91 ? -5.995 -3.608 -10.452 1.00 76.25 91 PRO A C 1
ATOM 690 O O . PRO A 1 91 ? -6.312 -4.714 -9.998 1.00 76.25 91 PRO A O 1
ATOM 693 N N . ILE A 1 92 ? -6.074 -3.329 -11.747 1.00 68.12 92 ILE A N 1
ATOM 694 C CA . ILE A 1 92 ? -6.138 -4.413 -12.726 1.00 68.12 92 ILE A CA 1
ATOM 695 C C . ILE A 1 92 ? -4.743 -5.044 -12.830 1.00 68.12 92 ILE A C 1
ATOM 697 O O . ILE A 1 92 ? -3.739 -4.343 -12.962 1.00 68.12 92 ILE A O 1
ATOM 701 N N . ARG A 1 93 ? -4.675 -6.374 -12.720 1.00 60.12 93 ARG A N 1
ATOM 702 C CA . ARG A 1 93 ? -3.485 -7.154 -13.074 1.00 60.12 93 ARG A CA 1
ATOM 703 C C . ARG A 1 93 ? -3.703 -7.682 -14.489 1.00 60.12 93 ARG A C 1
ATOM 705 O O . ARG A 1 93 ? -4.406 -8.677 -14.639 1.00 60.12 93 ARG A O 1
ATOM 712 N N . ASP A 1 94 ? -3.145 -6.985 -15.473 1.00 49.41 94 ASP A N 1
ATOM 713 C CA . ASP A 1 94 ? -3.025 -7.469 -16.857 1.00 49.41 94 ASP A CA 1
ATOM 714 C C . ASP A 1 94 ? -1.731 -8.275 -17.046 1.00 49.41 94 ASP A C 1
ATOM 716 O O . ASP A 1 94 ? -0.681 -7.864 -16.484 1.00 49.41 94 ASP A O 1
#

Secondary structure (DSSP, 8-state):
---GGGG--SS-TTTTS-HHHHHHHTTEEEEEEEEE-TTS-EEEEEEEEESSTT----EEEEE---TT--TTTTSHHHHHHHHHTTEEEEE---

Foldseek 3Di:
DDQLCVCDDPPGSNNPDDPVRSCVVLQKDKDKDWDQDPVRDIDIWMKIAGHDPPQAAPEEAADDDDPPDDCPPDCVSVRSVVRSVRHIYTHDDD

Sequence (94 aa):
MAHPVAEADEKSPFGRLTAEEFYARHGVVNSSSTFVNPRGLRIFTQRWVPAGVDAPLLGAIAVVHGFTGESSWMVQLTAVHFAKAGFAVNPIRD

InterPro domains:
  IPR029058 Alpha/Beta hydrolase fold [G3DSA:3.40.50.1820] (21-89)
  IPR029058 Alpha/Beta hydrolase fold [SSF53474] (17-89)